Protein AF-A0A947HUH6-F1 (afdb_monomer_lite)

Secondary structure (DSSP, 8-state):
---B---GGGGTTHHHHHHH-SS-EEEES----TT-S-GGG-SB-GGG-SEEEE--------TT-----

Radius of gyration: 14.48 Å; chains: 1; bounding box: 24×38×40 Å

Structure (mmCIF, N/CA/C/O backbone):
data_AF-A0A947HUH6-F1
#
_entry.id   AF-A0A947HUH6-F1
#
loop_
_atom_site.group_PDB
_atom_site.id
_atom_site.type_symbol
_atom_site.label_atom_id
_atom_site.label_alt_id
_atom_site.label_comp_id
_atom_site.label_asym_id
_atom_site.label_entity_id
_atom_site.label_seq_id
_atom_site.pdbx_PDB_ins_code
_atom_site.Cartn_x
_atom_site.Cartn_y
_atom_site.Cartn_z
_atom_site.occupancy
_atom_site.B_iso_or_equiv
_atom_site.auth_seq_id
_atom_site.auth_comp_id
_atom_site.auth_asym_id
_atom_site.auth_atom_id
_atom_site.pdbx_PDB_model_num
ATOM 1 N N . TRP A 1 1 ? -6.910 -9.009 -2.157 1.00 75.62 1 TRP A N 1
ATOM 2 C CA . TRP A 1 1 ? -6.586 -9.000 -0.719 1.00 75.62 1 TRP A CA 1
ATOM 3 C C . TRP A 1 1 ? -5.918 -7.711 -0.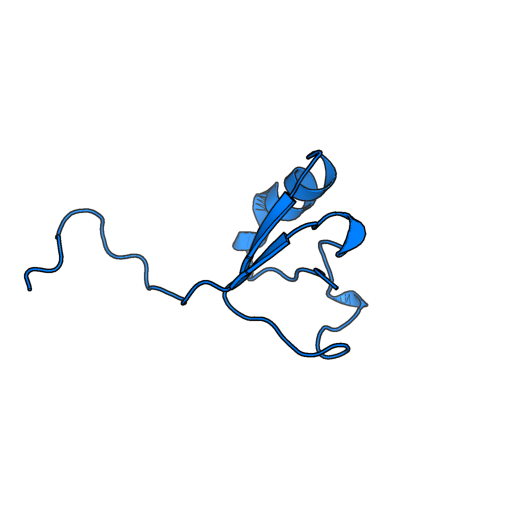246 1.00 75.62 1 TRP A C 1
ATOM 5 O O . TRP A 1 1 ? -5.956 -7.485 0.944 1.00 75.62 1 TRP A O 1
ATOM 15 N N . GLY A 1 2 ? -5.387 -6.825 -1.103 1.00 94.69 2 GLY A N 1
ATOM 16 C CA . GLY A 1 2 ? -5.029 -5.452 -0.688 1.00 94.69 2 GLY A CA 1
ATOM 17 C C . GLY A 1 2 ? -3.736 -5.298 0.119 1.00 94.69 2 GLY A C 1
ATOM 18 O O . GLY A 1 2 ? -3.409 -4.183 0.504 1.00 94.69 2 GLY A O 1
ATOM 19 N N . ASN A 1 3 ? -3.001 -6.388 0.361 1.00 97.75 3 ASN A N 1
ATOM 20 C CA . ASN A 1 3 ? -1.693 -6.359 1.016 1.00 97.75 3 ASN A CA 1
ATOM 21 C C . ASN A 1 3 ? -0.705 -5.516 0.204 1.00 97.75 3 ASN A C 1
ATOM 23 O O . ASN A 1 3 ? -0.618 -5.681 -1.015 1.00 97.75 3 ASN A O 1
ATOM 27 N N . LEU A 1 4 ? 0.052 -4.651 0.882 1.00 97.81 4 LEU A N 1
ATOM 28 C CA . LEU A 1 4 ? 1.028 -3.776 0.236 1.00 97.81 4 LEU A CA 1
ATOM 29 C C . LEU A 1 4 ? 2.446 -4.061 0.727 1.00 97.81 4 LEU A C 1
ATOM 31 O O . LEU A 1 4 ? 2.726 -4.109 1.930 1.00 97.81 4 LEU A O 1
ATOM 35 N N . THR A 1 5 ? 3.349 -4.148 -0.241 1.00 97.56 5 THR A N 1
ATOM 36 C CA . THR A 1 5 ? 4.790 -3.999 -0.053 1.00 97.56 5 THR A CA 1
ATOM 37 C C . THR A 1 5 ? 5.224 -2.655 -0.637 1.00 97.56 5 THR A C 1
ATOM 39 O O . THR A 1 5 ? 4.508 -2.031 -1.423 1.00 97.56 5 THR A O 1
ATOM 42 N N . TYR A 1 6 ? 6.391 -2.166 -0.222 1.00 96.81 6 TYR A N 1
ATOM 43 C CA . TYR A 1 6 ? 6.882 -0.849 -0.624 1.00 96.81 6 TYR A CA 1
ATOM 44 C C . TYR A 1 6 ? 8.303 -0.946 -1.145 1.00 96.81 6 TYR A C 1
ATOM 46 O O . TYR A 1 6 ? 9.129 -1.705 -0.640 1.00 96.81 6 TYR A O 1
ATOM 54 N N . ARG A 1 7 ? 8.620 -0.100 -2.123 1.00 94.69 7 ARG A N 1
ATOM 55 C CA . ARG A 1 7 ? 9.968 -0.015 -2.669 1.00 94.69 7 ARG A CA 1
ATOM 56 C C . ARG A 1 7 ? 10.808 0.993 -1.880 1.00 94.69 7 ARG A C 1
ATOM 58 O O . ARG A 1 7 ? 10.650 2.200 -2.050 1.00 94.69 7 ARG A O 1
ATOM 65 N N . MET A 1 8 ? 11.773 0.499 -1.104 1.00 94.62 8 MET A N 1
ATOM 66 C CA . MET A 1 8 ? 12.761 1.326 -0.391 1.00 94.62 8 MET A CA 1
ATOM 67 C C . MET A 1 8 ? 12.087 2.428 0.460 1.00 94.62 8 MET A C 1
ATOM 69 O O . MET A 1 8 ? 11.158 2.162 1.222 1.00 94.62 8 MET A O 1
ATOM 73 N N . THR A 1 9 ? 12.529 3.680 0.325 1.00 95.50 9 THR A N 1
ATOM 74 C CA . THR A 1 9 ? 12.034 4.832 1.090 1.00 95.50 9 THR A CA 1
ATOM 75 C C . THR A 1 9 ? 10.628 5.280 0.692 1.00 95.50 9 THR A C 1
ATOM 77 O O . THR A 1 9 ? 10.013 6.037 1.441 1.00 95.50 9 THR A O 1
ATOM 80 N N . ALA A 1 10 ? 10.066 4.766 -0.413 1.00 92.81 10 ALA A N 1
ATOM 81 C CA . ALA A 1 10 ? 8.673 5.023 -0.790 1.00 92.81 10 ALA A CA 1
ATOM 82 C C . ALA A 1 10 ? 7.668 4.483 0.245 1.00 92.81 10 ALA A C 1
ATOM 84 O O . ALA A 1 10 ? 6.497 4.844 0.202 1.00 92.81 10 ALA A O 1
ATOM 85 N N . ARG A 1 11 ? 8.127 3.652 1.193 1.00 96.62 11 ARG A N 1
ATOM 86 C CA . ARG A 1 11 ? 7.354 3.237 2.368 1.00 96.62 11 ARG A CA 1
ATOM 87 C C . ARG A 1 11 ? 6.912 4.417 3.235 1.00 96.62 11 ARG A C 1
ATOM 89 O O . ARG A 1 11 ? 5.756 4.450 3.630 1.00 96.62 11 ARG A O 1
ATOM 96 N N . ASN A 1 12 ? 7.833 5.338 3.534 1.00 95.62 12 ASN A N 1
ATOM 97 C CA . ASN A 1 12 ? 7.645 6.526 4.382 1.00 95.62 12 ASN A CA 1
ATOM 98 C C . ASN A 1 12 ? 6.484 6.427 5.408 1.00 95.62 12 ASN A C 1
ATOM 100 O O . ASN A 1 12 ? 6.539 5.599 6.313 1.00 95.62 12 ASN A O 1
ATOM 104 N N . PHE A 1 13 ? 5.451 7.255 5.264 1.00 97.75 13 PHE A N 1
ATOM 105 C CA . PHE A 1 13 ? 4.259 7.328 6.104 1.00 97.75 13 PHE A CA 1
ATOM 106 C C . PHE A 1 13 ? 3.090 6.483 5.576 1.00 97.75 13 PHE A C 1
ATOM 108 O O . PHE A 1 13 ? 2.040 6.441 6.213 1.00 97.75 13 PHE A O 1
ATOM 115 N N . GLY A 1 14 ? 3.246 5.807 4.435 1.00 97.56 14 GLY A N 1
ATOM 116 C CA . GLY A 1 14 ? 2.180 5.032 3.794 1.00 97.56 14 GLY A CA 1
ATOM 117 C C . GLY A 1 14 ? 1.439 4.082 4.749 1.00 97.56 14 GLY A C 1
ATOM 118 O O . GLY A 1 14 ? 0.217 4.192 4.853 1.00 97.56 14 GLY A O 1
ATOM 119 N N . PRO A 1 15 ? 2.138 3.203 5.496 1.00 98.12 15 PRO A N 1
ATOM 120 C CA . PRO A 1 15 ? 1.492 2.260 6.410 1.00 98.12 15 PRO A CA 1
ATOM 121 C C . PRO A 1 15 ? 0.706 2.940 7.532 1.00 98.12 15 PRO A C 1
ATOM 123 O O . PRO A 1 15 ? -0.434 2.570 7.802 1.00 98.12 15 PRO A O 1
ATOM 126 N N . ILE A 1 16 ? 1.281 3.967 8.166 1.00 98.19 16 ILE A N 1
ATOM 127 C CA . ILE A 1 16 ? 0.608 4.644 9.280 1.00 98.19 16 ILE A CA 1
ATOM 128 C C . ILE A 1 16 ? -0.607 5.451 8.805 1.00 98.19 16 ILE A C 1
ATOM 130 O O . ILE A 1 16 ? -1.621 5.482 9.495 1.00 98.19 16 ILE A O 1
ATOM 134 N N . MET A 1 17 ? -0.547 6.034 7.603 1.00 98.25 17 MET A N 1
ATOM 135 C CA . MET A 1 17 ? -1.679 6.742 6.998 1.00 98.25 17 MET A CA 1
ATOM 136 C C . MET A 1 17 ? -2.814 5.780 6.641 1.00 98.25 17 MET A C 1
ATOM 138 O O . MET A 1 17 ? -3.975 6.090 6.895 1.00 98.25 17 MET A O 1
ATOM 142 N N . ALA A 1 18 ? -2.485 4.597 6.111 1.00 98.00 18 ALA A N 1
ATOM 143 C CA . ALA A 1 18 ? -3.468 3.564 5.791 1.00 98.00 18 ALA A CA 1
ATOM 144 C C . ALA A 1 18 ? -4.232 3.074 7.034 1.00 98.00 18 ALA A C 1
ATOM 146 O O . ALA A 1 18 ? -5.438 2.851 6.968 1.00 98.00 18 ALA A O 1
ATOM 147 N N . MET A 1 19 ? -3.545 2.935 8.173 1.00 97.81 19 MET A N 1
ATOM 148 C CA . MET A 1 19 ? -4.158 2.498 9.434 1.00 97.81 19 MET A CA 1
ATOM 149 C C . MET A 1 19 ? -4.993 3.588 10.119 1.00 97.81 19 MET A C 1
ATOM 151 O O . MET A 1 19 ? -5.934 3.271 10.841 1.00 97.81 19 MET A O 1
ATOM 155 N N . ALA A 1 20 ? -4.660 4.864 9.907 1.00 98.25 20 ALA A N 1
ATOM 156 C CA . ALA A 1 20 ? -5.331 5.993 10.553 1.00 98.25 20 ALA A CA 1
ATOM 157 C C . ALA A 1 20 ? -6.546 6.532 9.771 1.00 98.25 20 ALA A C 1
ATOM 159 O O . ALA A 1 20 ? -7.252 7.417 10.258 1.00 98.25 20 ALA A O 1
ATOM 160 N N . ALA A 1 21 ? -6.794 6.036 8.558 1.00 97.88 21 ALA A N 1
ATOM 161 C CA . ALA A 1 21 ? -7.873 6.505 7.699 1.00 97.88 21 ALA A CA 1
ATOM 162 C C . ALA A 1 21 ? -9.128 5.625 7.806 1.00 97.88 21 ALA A C 1
ATOM 164 O O . ALA A 1 21 ? -9.057 4.407 7.928 1.00 97.88 21 ALA A O 1
ATOM 165 N N . LYS A 1 22 ? -10.310 6.244 7.664 1.00 97.94 22 LYS A N 1
ATOM 166 C CA . LYS A 1 22 ? -11.581 5.508 7.522 1.00 97.94 22 LYS A CA 1
ATOM 167 C C . LYS A 1 22 ? -11.645 4.722 6.206 1.00 97.94 22 LYS A C 1
ATOM 169 O O . LYS A 1 22 ?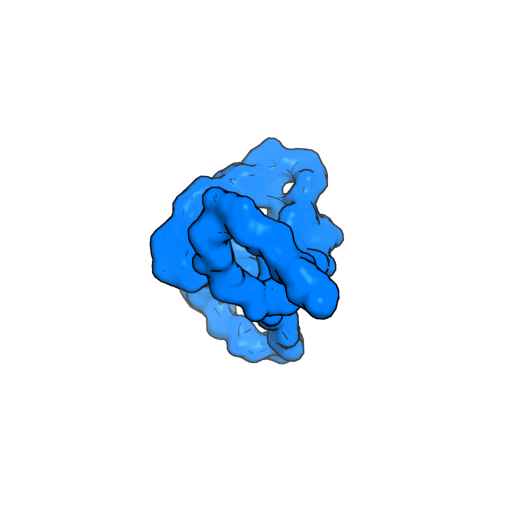 -12.221 3.640 6.159 1.00 97.94 22 LYS A O 1
ATOM 174 N N . THR A 1 23 ? -11.079 5.298 5.146 1.00 98.00 23 THR A N 1
ATOM 175 C CA . THR A 1 23 ? -11.024 4.705 3.809 1.00 98.00 23 THR A CA 1
ATOM 176 C C . THR A 1 23 ? -9.676 5.012 3.172 1.00 98.00 23 THR A C 1
ATOM 178 O O . THR A 1 23 ? -9.353 6.167 2.904 1.00 98.00 23 THR A O 1
ATOM 181 N N . THR A 1 24 ? -8.936 3.961 2.867 1.00 98.38 24 THR A N 1
ATOM 182 C CA . THR A 1 24 ? -7.634 3.941 2.218 1.00 98.38 24 THR A CA 1
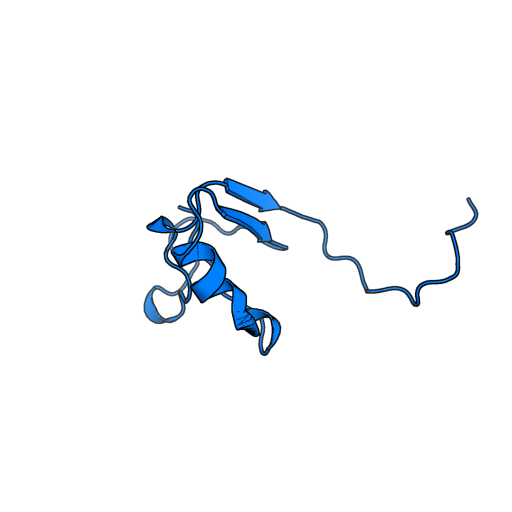ATOM 183 C C . THR A 1 24 ? -7.781 3.487 0.771 1.00 98.38 24 THR A C 1
ATOM 185 O O . THR A 1 24 ? -8.322 2.416 0.472 1.00 98.38 24 THR A O 1
ATOM 188 N N . VAL A 1 25 ? -7.254 4.311 -0.134 1.00 98.06 25 VAL A N 1
ATOM 189 C CA . VAL A 1 25 ? -7.104 4.006 -1.558 1.00 98.06 25 VAL A CA 1
ATOM 190 C C . VAL A 1 25 ? -5.613 3.946 -1.865 1.00 98.06 25 VAL A C 1
ATOM 192 O O . VAL A 1 25 ? -4.921 4.957 -1.769 1.00 98.06 25 VAL A O 1
ATOM 195 N N . ALA A 1 26 ? -5.118 2.764 -2.221 1.00 97.75 26 ALA A N 1
ATOM 196 C CA . ALA A 1 26 ? -3.716 2.545 -2.546 1.00 97.75 26 ALA A CA 1
ATOM 197 C C . ALA A 1 26 ? -3.516 2.528 -4.064 1.00 97.75 26 ALA A C 1
ATOM 199 O O . ALA A 1 26 ? -4.030 1.644 -4.753 1.00 97.75 26 ALA A O 1
ATOM 200 N N . THR A 1 27 ? -2.753 3.486 -4.587 1.00 96.75 27 THR A N 1
ATOM 201 C CA . THR A 1 27 ? -2.245 3.412 -5.958 1.00 96.75 27 THR A CA 1
ATOM 202 C C . THR A 1 27 ? -0.993 2.543 -5.989 1.00 96.75 27 THR A C 1
ATOM 204 O O . THR A 1 27 ? -0.074 2.726 -5.191 1.00 96.75 27 THR A O 1
ATOM 207 N N . VAL A 1 28 ? -0.959 1.569 -6.894 1.00 96.62 28 VAL A N 1
ATOM 208 C CA . VAL A 1 28 ? 0.136 0.593 -6.993 1.00 96.62 28 VAL A CA 1
ATOM 209 C C . VAL A 1 28 ? 0.606 0.468 -8.432 1.00 96.62 28 VAL A C 1
ATOM 211 O O . VAL A 1 28 ? -0.168 0.669 -9.360 1.00 96.62 28 VAL A O 1
ATOM 214 N N . HIS A 1 29 ? 1.876 0.127 -8.632 1.00 95.94 29 HIS A N 1
ATOM 215 C CA . HIS A 1 29 ? 2.407 -0.114 -9.977 1.00 95.94 29 HIS A CA 1
ATOM 216 C C . HIS A 1 29 ? 2.214 -1.549 -10.460 1.00 95.94 29 HIS A C 1
ATOM 218 O O . HIS A 1 29 ? 2.239 -1.789 -11.662 1.00 95.94 29 HIS A O 1
ATOM 224 N N . GLU A 1 30 ? 2.027 -2.489 -9.538 1.00 95.06 30 GLU A N 1
ATOM 225 C CA . GLU A 1 30 ? 1.926 -3.910 -9.832 1.00 95.06 30 GLU A CA 1
ATOM 226 C C . GLU A 1 30 ? 0.899 -4.545 -8.896 1.00 95.06 30 GLU A C 1
ATOM 228 O O . GLU A 1 30 ? 0.827 -4.206 -7.712 1.00 95.06 30 GLU A O 1
ATOM 233 N N . VAL A 1 31 ? 0.090 -5.444 -9.449 1.00 96.06 31 VAL A N 1
ATOM 234 C CA . VAL A 1 31 ? -0.826 -6.309 -8.706 1.00 96.06 31 VAL A CA 1
ATOM 235 C C . VAL A 1 31 ? -0.435 -7.732 -9.057 1.00 96.06 31 VAL A C 1
ATOM 237 O O . VAL A 1 31 ? -0.306 -8.059 -10.233 1.00 96.06 31 VAL A O 1
ATOM 240 N N . VAL A 1 32 ? -0.232 -8.554 -8.035 1.00 96.25 32 VAL A N 1
ATOM 241 C CA . VAL A 1 32 ? 0.197 -9.944 -8.180 1.00 96.25 32 VAL A CA 1
ATOM 242 C C . VAL A 1 32 ? -0.894 -10.894 -7.700 1.00 96.25 32 VAL A C 1
ATOM 244 O O . VAL A 1 32 ? -1.788 -10.504 -6.941 1.00 96.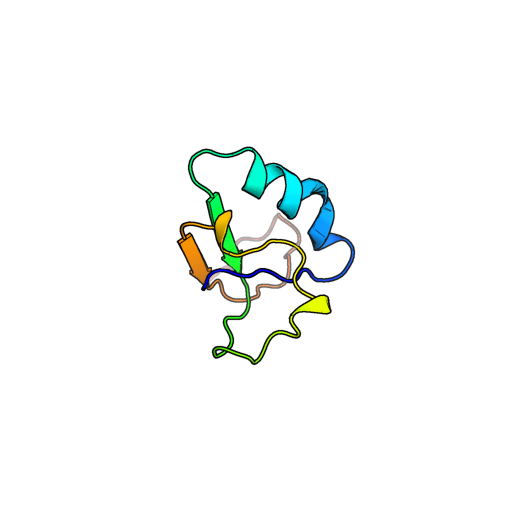25 32 VAL A O 1
ATOM 247 N N . GLU A 1 33 ? -0.795 -12.147 -8.132 1.00 95.44 33 GLU A N 1
ATOM 248 C CA . GLU A 1 33 ? -1.699 -13.214 -7.716 1.00 95.44 33 GLU A CA 1
ATOM 249 C C . GLU A 1 33 ? -1.602 -13.515 -6.213 1.00 95.44 33 GLU A C 1
ATOM 251 O O . GLU A 1 33 ? -0.624 -13.192 -5.528 1.00 95.44 33 GLU A O 1
ATOM 256 N N . LEU A 1 34 ? -2.642 -14.153 -5.676 1.00 93.19 34 LEU A N 1
ATOM 257 C CA . LEU A 1 34 ? -2.670 -14.550 -4.272 1.00 93.19 34 LEU A CA 1
ATOM 258 C C . LEU A 1 34 ? -1.510 -15.508 -3.953 1.00 93.19 34 LEU A C 1
ATOM 260 O O . LEU A 1 34 ? -1.267 -16.467 -4.676 1.00 93.19 34 LEU A O 1
ATOM 264 N N . GLY A 1 35 ? -0.810 -15.250 -2.846 1.00 93.62 35 GLY A N 1
ATOM 265 C CA . GLY A 1 35 ? 0.349 -16.039 -2.419 1.00 93.62 35 GLY A CA 1
ATOM 266 C C . GLY A 1 35 ? 1.677 -15.632 -3.066 1.00 93.62 35 GLY A C 1
ATOM 267 O O . GLY A 1 35 ? 2.715 -16.118 -2.636 1.00 93.62 35 GLY A O 1
ATOM 268 N N . ALA A 1 36 ? 1.677 -14.716 -4.041 1.00 96.31 36 ALA A N 1
ATOM 269 C CA . ALA A 1 36 ? 2.914 -14.230 -4.658 1.00 96.31 36 ALA A CA 1
ATOM 270 C C . ALA A 1 36 ? 3.699 -13.237 -3.775 1.00 96.31 36 ALA A C 1
ATOM 272 O O . ALA A 1 36 ? 4.895 -13.047 -3.978 1.00 96.31 36 ALA A O 1
ATOM 273 N N . LEU A 1 37 ? 3.043 -12.594 -2.801 1.00 96.50 37 LEU A N 1
ATOM 274 C CA . LEU A 1 37 ? 3.721 -11.790 -1.781 1.00 96.50 37 LEU A CA 1
ATOM 275 C C . LEU A 1 37 ? 4.150 -12.681 -0.615 1.00 96.50 37 LEU A C 1
ATOM 277 O O . LEU A 1 37 ? 3.308 -13.370 -0.040 1.00 96.50 37 LEU A O 1
ATOM 281 N N . ASP A 1 38 ? 5.427 -12.598 -0.237 1.00 96.31 38 ASP A N 1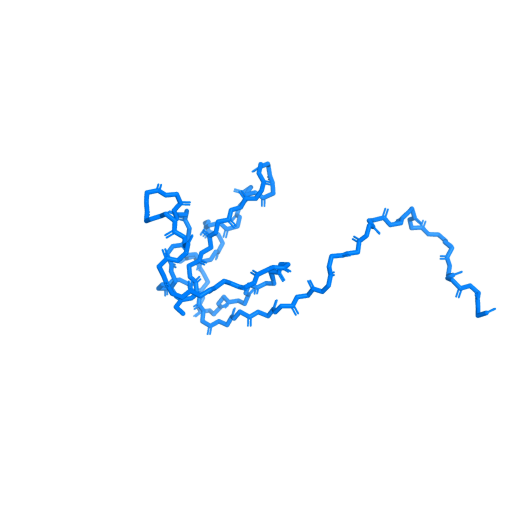
ATOM 282 C CA . ASP A 1 38 ? 5.939 -13.197 0.998 1.00 96.31 38 ASP A CA 1
ATOM 283 C C . ASP A 1 38 ? 5.198 -12.593 2.209 1.00 96.31 38 ASP A C 1
ATOM 285 O O . ASP A 1 38 ? 5.246 -11.368 2.389 1.00 96.31 38 ASP A O 1
ATOM 289 N N . PRO A 1 39 ? 4.499 -13.408 3.025 1.00 95.12 39 PRO A N 1
ATOM 290 C CA . PRO A 1 39 ? 3.777 -12.933 4.201 1.00 95.12 39 PRO A CA 1
ATOM 291 C C . PRO A 1 39 ? 4.637 -12.119 5.174 1.00 95.12 39 PRO A C 1
ATOM 293 O O . PRO A 1 39 ? 4.149 -11.119 5.703 1.00 95.12 39 PRO A O 1
ATOM 296 N N . GLU A 1 40 ? 5.913 -12.476 5.353 1.00 96.94 40 GLU A N 1
ATOM 297 C CA . GLU A 1 40 ? 6.837 -11.774 6.263 1.00 96.94 40 GLU A CA 1
ATOM 298 C C . GLU A 1 40 ? 7.309 -10.425 5.694 1.00 96.94 40 GLU A C 1
ATOM 300 O O . GLU A 1 40 ? 7.813 -9.560 6.413 1.00 96.94 40 GLU A O 1
ATOM 305 N N . ALA A 1 41 ? 7.114 -10.212 4.391 1.00 95.75 41 ALA A N 1
ATOM 306 C CA . ALA A 1 41 ? 7.449 -8.976 3.699 1.00 95.75 41 ALA A CA 1
ATOM 307 C C . ALA A 1 41 ? 6.241 -8.040 3.511 1.00 95.75 41 ALA A C 1
ATOM 309 O O . ALA A 1 41 ? 6.387 -6.988 2.880 1.00 95.75 41 ALA A O 1
ATOM 310 N N . VAL A 1 42 ? 5.051 -8.378 4.023 1.00 96.88 42 VAL A N 1
ATOM 311 C CA . VAL A 1 42 ? 3.879 -7.488 3.981 1.00 96.88 42 VAL A CA 1
ATOM 312 C C . VAL A 1 42 ? 4.002 -6.423 5.068 1.00 96.88 42 VAL A C 1
ATOM 314 O O . VAL A 1 42 ? 3.983 -6.719 6.257 1.00 96.88 42 VAL A O 1
ATOM 317 N N . ILE A 1 43 ? 4.080 -5.153 4.662 1.00 97.69 43 ILE A N 1
ATOM 318 C CA . ILE A 1 43 ? 4.183 -4.028 5.607 1.00 97.69 43 ILE A CA 1
ATOM 319 C C . ILE A 1 43 ? 2.790 -3.533 5.999 1.00 97.69 43 ILE A C 1
ATOM 321 O O . ILE A 1 43 ? 2.540 -3.264 7.171 1.00 97.69 43 ILE A O 1
ATOM 325 N N . THR A 1 44 ? 1.900 -3.363 5.016 1.00 98.06 44 THR A N 1
ATOM 326 C CA . THR A 1 44 ? 0.529 -2.895 5.256 1.00 98.06 44 THR A CA 1
ATOM 327 C C . THR A 1 44 ? -0.422 -4.039 4.946 1.00 98.06 44 THR A C 1
ATOM 329 O O . THR A 1 44 ? -0.657 -4.330 3.766 1.00 98.06 44 THR A O 1
ATOM 332 N N . PRO A 1 45 ? -0.968 -4.700 5.982 1.00 97.31 45 PRO A N 1
ATOM 333 C CA . PRO A 1 45 ? -1.997 -5.706 5.801 1.00 97.31 45 PRO A CA 1
ATOM 334 C C . PRO A 1 45 ? -3.197 -5.125 5.061 1.00 97.31 45 PRO A C 1
ATOM 336 O O . PRO A 1 45 ? -3.635 -4.002 5.326 1.00 97.31 45 PRO A O 1
ATOM 339 N N . GLY A 1 46 ? -3.777 -5.923 4.173 1.00 96.94 46 GLY A N 1
ATOM 340 C CA . GLY A 1 46 ? -4.918 -5.525 3.359 1.00 96.94 46 GLY A CA 1
ATOM 341 C C . GLY A 1 46 ? -6.177 -5.181 4.149 1.00 96.94 46 GLY A C 1
ATOM 342 O O . GLY A 1 46 ? -7.059 -4.516 3.621 1.00 96.94 46 GLY A O 1
ATOM 343 N N . LEU A 1 47 ? -6.231 -5.541 5.435 1.00 96.81 47 LEU A N 1
ATOM 344 C CA . LEU A 1 47 ? -7.256 -5.082 6.375 1.00 96.81 47 LEU A CA 1
ATOM 345 C C . LEU A 1 47 ? -7.385 -3.548 6.399 1.00 96.81 47 LEU A C 1
ATOM 347 O O . LEU A 1 47 ? -8.487 -3.019 6.535 1.00 96.81 47 LEU A O 1
ATOM 351 N N . PHE A 1 48 ? -6.270 -2.837 6.229 1.00 98.25 48 PHE A N 1
ATOM 352 C CA . PHE A 1 48 ? -6.232 -1.375 6.242 1.00 98.25 48 PHE A CA 1
ATOM 353 C C . PHE A 1 48 ? -6.444 -0.746 4.859 1.00 98.25 48 PHE A C 1
ATOM 355 O O . PHE A 1 48 ? -6.397 0.476 4.737 1.00 98.25 48 PHE A O 1
ATOM 362 N N . VAL A 1 49 ? -6.675 -1.549 3.812 1.00 98.12 49 VAL A N 1
ATOM 363 C CA . VAL A 1 49 ? -6.735 -1.096 2.414 1.00 98.12 49 VAL A CA 1
ATOM 364 C C . VAL A 1 49 ? -8.054 -1.514 1.772 1.00 98.12 49 VAL A C 1
ATOM 366 O O . VAL A 1 49 ? -8.268 -2.677 1.443 1.00 98.12 49 VAL A O 1
ATOM 369 N N . GLN A 1 50 ? -8.943 -0.549 1.529 1.00 98.25 50 GLN A N 1
ATOM 370 C CA . GLN A 1 50 ? -10.282 -0.836 1.000 1.00 98.25 50 GLN A CA 1
ATOM 371 C C . GLN A 1 50 ? -10.322 -0.824 -0.528 1.00 98.25 50 GLN A C 1
ATOM 373 O O . GLN A 1 50 ? -11.193 -1.457 -1.123 1.00 98.25 50 GLN A O 1
ATOM 378 N N . ARG A 1 51 ? -9.411 -0.095 -1.184 1.00 97.81 51 ARG A N 1
ATOM 379 C CA . ARG A 1 51 ? -9.348 -0.014 -2.650 1.00 97.81 51 ARG A CA 1
ATOM 380 C C . ARG A 1 51 ? -7.904 -0.037 -3.127 1.00 97.81 51 ARG A C 1
ATOM 382 O O . ARG A 1 51 ? -7.070 0.696 -2.604 1.00 97.81 51 ARG A O 1
ATOM 389 N N . VAL A 1 52 ? -7.641 -0.834 -4.157 1.00 97.56 52 VAL A N 1
ATOM 390 C CA . VAL A 1 52 ? -6.355 -0.884 -4.859 1.00 97.56 52 VAL A CA 1
ATOM 391 C C . VAL A 1 52 ? -6.575 -0.403 -6.283 1.00 97.56 52 VAL A C 1
ATOM 393 O O . VAL A 1 52 ? -7.492 -0.872 -6.955 1.00 97.56 52 VAL A O 1
ATOM 396 N N . VAL A 1 53 ? -5.751 0.538 -6.731 1.00 97.69 53 VAL A N 1
ATOM 397 C CA . VAL A 1 53 ? -5.838 1.126 -8.069 1.00 97.69 53 VAL A CA 1
ATOM 398 C C . VAL A 1 53 ? -4.498 0.933 -8.781 1.00 97.69 53 VAL A C 1
ATOM 400 O O . VAL A 1 53 ? -3.515 1.571 -8.395 1.00 97.69 53 VAL A O 1
ATOM 403 N N . PRO A 1 54 ? -4.420 0.066 -9.804 1.00 96.25 54 PRO A N 1
ATOM 404 C CA . PRO A 1 54 ? -3.208 -0.080 -10.593 1.00 96.25 54 PRO A CA 1
ATOM 405 C C . PRO A 1 54 ? -2.974 1.174 -11.445 1.00 96.25 54 PRO A C 1
ATOM 407 O O . PRO A 1 54 ? -3.881 1.660 -12.122 1.00 96.25 54 PRO A O 1
ATOM 410 N N . ILE A 1 55 ? -1.750 1.695 -11.418 1.00 95.44 55 ILE A N 1
ATOM 411 C CA . ILE A 1 55 ? -1.310 2.839 -12.217 1.00 95.44 55 ILE A CA 1
ATOM 412 C C . ILE A 1 55 ? -0.018 2.505 -12.965 1.00 95.44 55 ILE A C 1
ATOM 414 O O . ILE A 1 55 ? 0.927 1.945 -12.403 1.00 95.44 55 ILE A O 1
ATOM 418 N N . ALA A 1 56 ? 0.056 2.897 -14.238 1.00 92.50 56 ALA A N 1
ATOM 419 C CA . ALA A 1 56 ? 1.255 2.689 -15.041 1.00 92.50 56 ALA A CA 1
ATOM 420 C C . ALA A 1 56 ? 2.457 3.417 -14.422 1.00 92.50 56 ALA A C 1
ATOM 422 O O . ALA A 1 56 ? 2.383 4.595 -14.054 1.00 92.50 56 ALA A O 1
ATOM 423 N N . ARG A 1 57 ? 3.592 2.721 -14.322 1.00 88.12 57 ARG A N 1
ATOM 424 C CA . ARG A 1 57 ? 4.833 3.330 -13.848 1.00 88.12 57 ARG A CA 1
ATOM 425 C C . ARG A 1 57 ? 5.310 4.351 -14.876 1.00 88.12 57 ARG A C 1
ATOM 427 O O . ARG A 1 57 ? 5.714 3.996 -15.976 1.00 88.12 57 ARG A O 1
ATOM 434 N N . THR A 1 58 ? 5.282 5.621 -14.493 1.00 84.00 58 THR A N 1
ATOM 435 C CA . THR A 1 58 ? 5.748 6.728 -15.330 1.00 84.00 58 THR A CA 1
ATOM 436 C C . THR A 1 58 ? 6.990 7.323 -14.689 1.00 84.00 58 THR A C 1
ATOM 438 O O . THR A 1 58 ? 6.989 7.607 -13.492 1.00 84.00 58 THR A O 1
ATOM 441 N N . ALA A 1 59 ? 8.065 7.481 -15.461 1.00 80.50 59 ALA A N 1
ATOM 442 C CA . ALA A 1 59 ? 9.245 8.185 -14.978 1.00 80.50 59 ALA A CA 1
ATOM 443 C C . ALA A 1 59 ? 8.867 9.634 -14.649 1.00 80.50 59 ALA A C 1
ATOM 445 O O . ALA A 1 59 ? 8.212 10.301 -15.452 1.00 80.50 59 ALA A O 1
ATOM 446 N N . THR A 1 60 ? 9.271 10.110 -13.471 1.00 73.81 60 THR A N 1
ATOM 447 C CA . THR A 1 60 ? 9.078 11.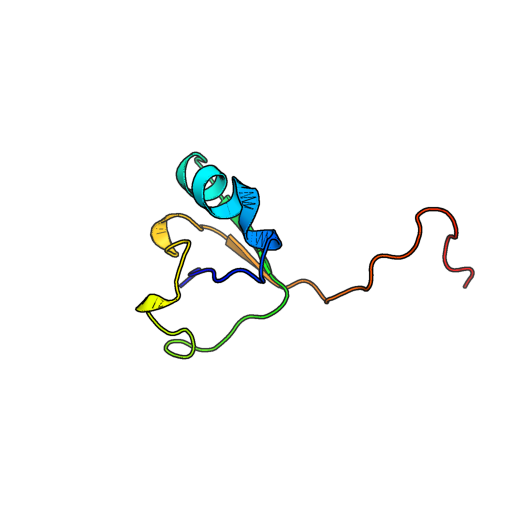507 -13.090 1.00 73.81 60 THR A CA 1
ATOM 448 C C . THR A 1 60 ? 9.804 12.387 -14.100 1.00 73.81 60 THR A C 1
ATOM 450 O O . THR A 1 60 ? 11.032 12.412 -14.140 1.00 73.81 60 THR A O 1
ATOM 453 N N . ALA A 1 61 ? 9.045 13.084 -14.941 1.00 73.38 61 ALA A N 1
ATOM 454 C CA . ALA A 1 61 ? 9.589 14.115 -15.807 1.00 73.38 61 ALA A CA 1
ATOM 455 C C . ALA A 1 61 ? 9.862 15.371 -14.971 1.00 73.38 61 ALA A C 1
ATOM 457 O O . ALA A 1 61 ? 9.110 15.675 -14.041 1.00 73.38 61 ALA A O 1
ATOM 458 N N . ALA A 1 62 ? 10.916 16.116 -15.309 1.00 76.06 62 ALA A N 1
ATOM 459 C CA . ALA A 1 62 ? 11.100 17.455 -14.767 1.00 76.06 62 ALA A CA 1
ATOM 460 C C . ALA A 1 62 ? 9.842 18.281 -15.086 1.00 76.06 62 ALA A C 1
ATOM 462 O O . ALA A 1 62 ? 9.430 18.376 -16.245 1.00 76.06 62 ALA A O 1
ATOM 463 N N . GLY A 1 63 ? 9.184 18.816 -14.055 1.00 60.12 63 GLY A N 1
ATOM 464 C CA . GLY A 1 63 ? 7.971 19.609 -14.228 1.00 60.12 63 GLY A CA 1
ATOM 465 C C . GLY A 1 63 ? 8.281 20.853 -15.058 1.00 60.12 63 GLY A C 1
ATOM 466 O O . GLY A 1 63 ? 9.002 21.726 -14.591 1.00 60.12 63 GLY A O 1
ATOM 467 N N . GLY A 1 64 ? 7.771 20.926 -16.291 1.00 58.84 64 GLY A N 1
ATOM 468 C CA . GLY A 1 64 ? 7.955 22.117 -17.129 1.00 58.84 64 GLY A CA 1
ATOM 469 C C . GLY A 1 64 ? 7.598 21.970 -18.605 1.00 58.84 64 GLY A C 1
ATOM 470 O O . GLY A 1 64 ? 7.110 22.925 -19.198 1.00 58.84 64 GLY A O 1
ATOM 471 N N . PHE A 1 65 ? 7.750 20.791 -19.208 1.00 61.72 65 PHE A N 1
ATOM 472 C CA . PHE A 1 65 ? 7.446 20.618 -20.631 1.00 61.72 65 PHE A CA 1
ATOM 473 C C . PHE A 1 65 ? 6.195 19.763 -20.800 1.00 61.72 65 PHE A C 1
ATOM 475 O O . PHE A 1 65 ? 6.203 18.555 -20.557 1.00 61.72 65 PHE A O 1
ATOM 482 N N . LYS A 1 66 ? 5.090 20.396 -21.219 1.00 59.56 66 LYS A N 1
ATOM 483 C CA . LYS A 1 66 ? 3.987 19.654 -21.839 1.00 59.56 66 LYS A CA 1
ATOM 484 C C . LYS A 1 66 ? 4.598 18.849 -22.987 1.00 59.56 66 LYS A C 1
ATOM 486 O O . LYS A 1 66 ? 5.334 19.417 -23.787 1.00 59.56 66 LYS A O 1
ATOM 491 N N . ARG A 1 67 ? 4.297 17.549 -23.071 1.00 63.69 67 ARG A N 1
ATOM 492 C CA . ARG A 1 67 ? 4.568 16.787 -24.295 1.00 63.69 67 ARG A CA 1
ATOM 493 C C . ARG A 1 67 ? 3.783 17.471 -25.411 1.00 63.69 67 ARG A C 1
ATOM 495 O O . ARG A 1 67 ? 2.555 17.426 -25.395 1.00 63.69 67 ARG A O 1
ATOM 502 N N . THR A 1 68 ? 4.477 18.187 -26.289 1.00 56.75 68 THR A N 1
ATOM 503 C CA . THR A 1 68 ? 3.905 18.623 -27.560 1.00 56.75 68 THR A CA 1
ATOM 504 C C . THR A 1 68 ? 3.563 17.366 -28.345 1.00 56.75 68 THR A C 1
ATOM 506 O O . THR A 1 68 ? 4.359 16.425 -28.354 1.00 56.75 68 THR A O 1
ATOM 509 N N . ALA A 1 69 ? 2.340 17.347 -28.874 1.00 57.25 69 ALA A N 1
ATOM 510 C CA . ALA A 1 69 ? 1.826 16.281 -29.723 1.00 57.25 69 ALA A CA 1
ATOM 511 C C . ALA A 1 69 ? 2.751 16.008 -30.914 1.00 57.25 69 ALA A C 1
ATOM 513 O O . ALA A 1 69 ? 3.407 16.974 -31.373 1.00 57.25 69 ALA A O 1
#

Sequence (69 aa):
WGNLTYRMTARNFGPIMAMAAKTTVATVHEVVELGALDPEAVITPGLFVQRVVPIARTATAAGGFKRTA

Foldseek 3Di:
DQFDADDPCSCPCQQVVLQPDPAAEAEDQDDDDPPPDDPVRGPHPRVSHDHYHHDHDDDDDDPDDDPDD

pLDDT: mean 91.12, std 12.05, range [56.75, 98.38]